Protein AF-A0A1B6CUE0-F1 (afdb_monomer_lite)

Sequence (171 aa):
ALEVQVDLPSPSLPIDASEYDLYTMASTYFDLREFKRCAYFTRNCKTPCVQFLHYYSKYLEINGKHKLNYIPRSAAGIYIHNKEEYSNLCAIKKYNVLLTSMKDDYEAKKLDGYMLFLYGTLLAKMGHKSHALEAILQSVHKEPLLWCSWLQLMTLLVDKSMLLNLKLPEH

Radius of gyration: 19.5 Å; chains: 1; bounding box: 56×38×65 Å

InterPro domains:
  IPR007192 Cdc23 [PF04049] (16-163)
  IPR011990 Tetratricopeptide-like helical domain superfamily [G3DSA:1.25.40.10] (2-171)

Secondary structure (DSSP, 8-state):
-------PPP-SS---TTTHHHHHHHHHHHHTT-HHHHHHHTTT--SHHHHHHHHHHHHHHHH-GGGTT---TTS--S--S-HHHHHHHHHHHHHHHHHHHHHHHHHTT---HHHHHHHHHHHHHTT-HHHHHHHHHHHHHH-TT-HHHHHHHHHH---HHHHHT------

Organism: NCBI:txid38151

Foldseek 3Di:
DPPPPPPPPPPPAPADPVCVVLQVVLVVCVVVLVLVVSLVSLVPPDRLVSVLSNLVSLVCVLVVPPPPPDDPPVVPPDDDPDPPVVSLVVSLVSLVVSLVVCVVCVVVVNHALSRLLSNLVSCVSNVVLVSSLVSLQVSCVRCVVPVSSVVVNVVSDPDPVVVVPDDHDDD

Structure (mmCIF, N/CA/C/O backbone):
data_AF-A0A1B6CUE0-F1
#
_entry.id   AF-A0A1B6CUE0-F1
#
loop_
_atom_site.group_PDB
_atom_site.id
_atom_site.type_symbol
_atom_site.label_atom_id
_atom_site.label_alt_id
_atom_site.label_comp_id
_atom_site.label_asym_id
_atom_site.label_entity_id
_atom_site.label_seq_id
_atom_site.pdbx_PDB_ins_code
_atom_site.Cartn_x
_atom_site.Cartn_y
_atom_site.Cartn_z
_atom_site.occupancy
_atom_site.B_iso_or_equiv
_atom_site.auth_seq_id
_atom_site.auth_comp_id
_atom_site.auth_asym_id
_atom_site.auth_atom_id
_atom_site.pdbx_PDB_model_num
ATOM 1 N N . ALA A 1 1 ? 10.358 -22.391 -40.671 1.00 48.41 1 ALA A N 1
ATOM 2 C CA . ALA A 1 1 ? 10.382 -22.204 -39.211 1.00 48.41 1 ALA A CA 1
ATOM 3 C C . ALA A 1 1 ? 9.020 -21.660 -38.825 1.00 48.41 1 ALA A C 1
ATOM 5 O O . ALA A 1 1 ? 8.633 -20.640 -39.376 1.00 48.41 1 ALA A O 1
ATOM 6 N N . LEU A 1 2 ? 8.247 -22.400 -38.029 1.00 42.72 2 LEU A N 1
ATOM 7 C CA . LEU A 1 2 ? 6.968 -21.912 -37.519 1.00 42.72 2 LEU A CA 1
ATOM 8 C C . LEU A 1 2 ? 7.297 -20.896 -36.425 1.00 42.72 2 LEU A C 1
ATOM 10 O O . LEU A 1 2 ? 7.822 -21.280 -35.381 1.00 42.72 2 LEU A O 1
ATOM 14 N N . GLU A 1 3 ? 7.072 -19.613 -36.698 1.00 45.38 3 GLU A N 1
ATOM 15 C CA . GLU A 1 3 ? 7.043 -18.597 -35.650 1.00 45.38 3 GLU A CA 1
ATOM 16 C C . GLU A 1 3 ? 5.882 -18.954 -34.727 1.00 45.38 3 GLU A C 1
ATOM 18 O O . GLU A 1 3 ? 4.711 -18.813 -35.074 1.00 45.38 3 GLU A O 1
ATOM 23 N N . VAL A 1 4 ? 6.216 -19.508 -33.564 1.00 49.88 4 VAL A N 1
ATOM 24 C CA . VAL A 1 4 ? 5.271 -19.619 -32.462 1.00 49.88 4 VAL A CA 1
ATOM 25 C C . VAL A 1 4 ? 4.992 -18.183 -32.037 1.00 49.88 4 VAL A C 1
ATOM 27 O O . VAL A 1 4 ? 5.815 -17.569 -31.358 1.00 49.88 4 VAL A O 1
ATOM 30 N N . GLN A 1 5 ? 3.861 -17.632 -32.479 1.00 43.28 5 GLN A N 1
ATOM 31 C CA . GLN A 1 5 ? 3.282 -16.459 -31.843 1.00 43.28 5 GLN A CA 1
ATOM 32 C C . GLN A 1 5 ? 2.953 -16.873 -30.412 1.00 43.28 5 GLN A C 1
ATOM 34 O O . GLN A 1 5 ? 1.959 -17.539 -30.135 1.00 43.28 5 GLN A O 1
ATOM 39 N N . VAL A 1 6 ? 3.871 -16.555 -29.503 1.00 51.19 6 VAL A N 1
ATOM 40 C CA . VAL A 1 6 ? 3.564 -16.524 -28.084 1.00 51.19 6 VAL A CA 1
ATOM 41 C C . VAL A 1 6 ? 2.651 -15.321 -27.930 1.00 51.19 6 VAL A C 1
ATOM 43 O O . VAL A 1 6 ? 3.128 -14.189 -27.854 1.00 51.19 6 VAL A O 1
ATOM 46 N N . ASP A 1 7 ? 1.343 -15.562 -27.957 1.00 42.22 7 ASP A N 1
ATOM 47 C CA . ASP A 1 7 ? 0.359 -14.588 -27.510 1.00 42.22 7 ASP A CA 1
ATOM 48 C C . ASP A 1 7 ? 0.641 -14.330 -26.029 1.00 42.22 7 ASP A C 1
ATOM 50 O O . ASP A 1 7 ? 0.155 -15.026 -25.134 1.00 42.22 7 ASP A O 1
ATOM 54 N N . LEU A 1 8 ? 1.527 -13.364 -25.769 1.00 48.38 8 LEU A N 1
ATOM 55 C CA . LEU A 1 8 ? 1.701 -12.787 -24.450 1.00 48.38 8 LEU A CA 1
ATOM 56 C C . LEU A 1 8 ? 0.302 -12.353 -24.015 1.00 48.38 8 LEU A C 1
ATOM 58 O O . LEU A 1 8 ? -0.336 -11.603 -24.762 1.00 48.38 8 LEU A O 1
ATOM 62 N N . PRO A 1 9 ? -0.208 -12.831 -22.865 1.00 47.72 9 PRO A N 1
ATOM 63 C CA . PRO A 1 9 ? -1.506 -12.397 -22.387 1.00 47.72 9 PRO A CA 1
ATOM 64 C C . PRO A 1 9 ? -1.471 -10.874 -22.358 1.00 47.72 9 PRO A C 1
ATOM 66 O O . PRO A 1 9 ? -0.629 -10.289 -21.669 1.00 47.72 9 PRO A O 1
ATOM 69 N N . SER A 1 10 ? -2.327 -10.240 -23.169 1.00 48.59 10 SER A N 1
ATOM 70 C CA . SER A 1 10 ? -2.468 -8.788 -23.177 1.00 48.59 10 SER A CA 1
ATOM 71 C C . SER A 1 10 ? -2.601 -8.363 -21.720 1.00 48.59 10 SER A C 1
ATOM 73 O O . SER A 1 10 ? -3.453 -8.947 -21.036 1.00 48.59 10 SER A O 1
ATOM 75 N N . PRO A 1 11 ? -1.757 -7.451 -21.207 1.00 48.53 11 PRO A N 1
ATOM 76 C CA . PRO A 1 11 ? -1.782 -7.134 -19.795 1.00 48.53 11 PRO A CA 1
ATOM 77 C C . PRO A 1 11 ? -3.192 -6.659 -19.461 1.00 48.53 11 PRO A C 1
ATOM 79 O O . PRO A 1 11 ? -3.640 -5.610 -19.908 1.00 48.53 11 PRO A O 1
ATOM 82 N N . SER A 1 12 ? -3.915 -7.468 -18.689 1.00 60.09 12 SER A N 1
ATOM 83 C CA . SER A 1 12 ? -5.233 -7.117 -18.159 1.00 60.09 12 SER A CA 1
ATOM 84 C C . SER A 1 12 ? -5.148 -5.920 -17.204 1.00 60.09 12 SER A C 1
ATOM 86 O O . SER A 1 12 ? -6.167 -5.376 -16.792 1.00 60.09 12 SER A O 1
ATOM 88 N N . LEU A 1 13 ? -3.924 -5.534 -16.835 1.00 66.00 13 LEU A N 1
ATOM 89 C CA . LEU A 1 13 ? -3.581 -4.393 -16.008 1.00 66.00 13 LEU A CA 1
ATOM 90 C C . LEU A 1 13 ? -3.116 -3.227 -16.897 1.00 66.00 13 LEU A C 1
ATOM 92 O O . LEU A 1 13 ? -2.358 -3.456 -17.841 1.00 66.00 13 LEU A O 1
ATOM 96 N N . PRO A 1 14 ? -3.510 -1.981 -16.585 1.00 78.50 14 PRO A N 1
ATOM 97 C CA . PRO A 1 14 ? -3.116 -0.792 -17.336 1.00 78.50 14 PRO A CA 1
ATOM 98 C C . PRO A 1 14 ? -1.644 -0.458 -17.055 1.00 78.50 14 PRO A C 1
ATOM 100 O O . PRO A 1 14 ? -1.335 0.390 -16.220 1.00 78.50 14 PRO A O 1
ATOM 103 N N . ILE A 1 15 ? -0.733 -1.181 -17.704 1.00 84.25 15 ILE A N 1
ATOM 104 C CA . ILE A 1 15 ? 0.714 -1.012 -17.560 1.00 84.25 15 ILE A CA 1
ATOM 105 C C . ILE A 1 15 ? 1.261 -0.364 -18.825 1.00 84.25 15 ILE A C 1
ATOM 107 O O . ILE A 1 15 ? 1.010 -0.842 -19.932 1.00 84.25 15 ILE A O 1
ATOM 111 N N . ASP A 1 16 ? 2.038 0.704 -18.651 1.00 87.62 16 ASP A N 1
ATOM 112 C CA . ASP A 1 16 ? 2.731 1.358 -19.755 1.00 87.62 16 ASP A CA 1
ATOM 113 C C . ASP A 1 16 ? 3.719 0.391 -20.421 1.00 87.62 16 ASP A C 1
ATOM 115 O O . ASP A 1 16 ? 4.502 -0.288 -19.752 1.00 87.62 16 ASP A O 1
ATOM 119 N N . ALA A 1 17 ? 3.738 0.363 -21.757 1.00 87.06 17 ALA A N 1
ATOM 120 C CA . ALA A 1 17 ? 4.604 -0.539 -22.522 1.00 87.06 17 ALA A CA 1
ATOM 121 C C . ALA A 1 17 ? 6.100 -0.368 -22.189 1.00 87.06 17 ALA A C 1
ATOM 123 O O . ALA A 1 17 ? 6.856 -1.333 -22.234 1.00 87.06 17 ALA A O 1
ATOM 124 N N . SER A 1 18 ? 6.527 0.841 -21.806 1.00 89.56 18 SER A N 1
ATOM 125 C CA . SER A 1 18 ? 7.905 1.133 -21.386 1.00 89.56 18 SER A CA 1
ATOM 126 C C . SER A 1 18 ? 8.275 0.527 -20.028 1.00 89.56 18 SER A C 1
ATOM 128 O O . SER A 1 18 ? 9.454 0.300 -19.759 1.00 89.56 18 SER A O 1
ATOM 130 N N . GLU A 1 19 ? 7.290 0.270 -19.165 1.00 92.81 19 GLU A N 1
ATOM 131 C CA . GLU A 1 19 ? 7.483 -0.303 -17.830 1.00 92.81 19 GLU A CA 1
ATOM 132 C C . GLU A 1 19 ? 7.192 -1.811 -17.796 1.00 92.81 19 GLU A C 1
ATOM 134 O O . GLU A 1 19 ? 7.490 -2.464 -16.795 1.00 92.81 19 GLU A O 1
ATOM 139 N N . TYR A 1 20 ? 6.658 -2.380 -18.882 1.00 91.19 20 TYR A N 1
ATOM 140 C CA . TYR A 1 20 ? 6.223 -3.776 -18.954 1.00 91.19 20 TYR A CA 1
ATOM 141 C C . TYR A 1 20 ? 7.355 -4.781 -18.696 1.00 91.19 20 TYR A C 1
ATOM 143 O O . TYR A 1 20 ? 7.183 -5.714 -17.908 1.00 91.19 20 TYR A O 1
ATOM 151 N N . ASP A 1 21 ? 8.535 -4.570 -19.283 1.00 93.06 21 ASP A N 1
ATOM 152 C CA . ASP A 1 21 ? 9.692 -5.454 -19.084 1.00 93.06 21 ASP A CA 1
ATOM 153 C C . ASP A 1 21 ? 10.177 -5.422 -17.628 1.00 93.06 21 ASP A C 1
ATOM 155 O O . ASP A 1 21 ? 10.462 -6.457 -17.017 1.00 93.06 21 ASP A O 1
ATOM 159 N N . LEU A 1 22 ? 10.218 -4.219 -17.042 1.00 94.44 22 LEU A N 1
ATOM 160 C CA . LEU A 1 22 ? 10.589 -4.018 -15.643 1.00 94.44 22 LEU A CA 1
ATOM 161 C C . LEU A 1 22 ? 9.570 -4.662 -14.705 1.00 94.44 22 LEU A C 1
ATOM 163 O O . LEU A 1 22 ? 9.969 -5.309 -13.738 1.00 94.44 22 LEU A O 1
ATOM 167 N N . TYR A 1 23 ? 8.277 -4.514 -14.994 1.00 94.12 23 TYR A N 1
ATOM 168 C CA . TYR A 1 23 ? 7.202 -5.152 -14.245 1.00 94.12 23 TYR A CA 1
ATOM 169 C C . TYR A 1 23 ? 7.298 -6.675 -14.319 1.00 94.12 23 TYR A C 1
ATOM 171 O O . TYR A 1 23 ? 7.271 -7.330 -13.282 1.00 94.12 23 TYR A O 1
ATOM 179 N N . THR A 1 24 ? 7.475 -7.237 -15.514 1.00 93.19 24 THR A N 1
ATOM 180 C CA . THR A 1 24 ? 7.570 -8.687 -15.723 1.00 93.19 24 THR A CA 1
ATOM 181 C C . THR A 1 24 ? 8.753 -9.264 -14.948 1.00 93.19 24 THR A C 1
ATOM 183 O O . THR A 1 24 ? 8.606 -10.216 -14.179 1.00 93.19 24 THR A O 1
ATOM 186 N N . MET A 1 25 ? 9.923 -8.627 -15.046 1.00 94.56 25 MET A N 1
ATOM 187 C CA . MET A 1 25 ? 11.095 -9.018 -14.266 1.00 94.56 25 MET A CA 1
ATOM 188 C C . MET A 1 25 ? 10.859 -8.852 -12.755 1.00 94.56 25 MET A C 1
ATOM 190 O O . MET A 1 25 ? 11.183 -9.745 -11.974 1.00 94.56 25 MET A O 1
ATOM 194 N N . ALA A 1 26 ? 10.266 -7.745 -12.311 1.00 95.81 26 ALA A N 1
ATOM 195 C CA . ALA A 1 26 ? 9.965 -7.525 -10.900 1.00 95.81 26 ALA A CA 1
ATOM 196 C C . ALA A 1 26 ? 8.962 -8.545 -10.341 1.00 95.81 26 ALA A C 1
ATOM 198 O O . ALA A 1 26 ? 9.156 -9.020 -9.223 1.00 95.81 26 ALA A O 1
ATOM 199 N N . SER A 1 27 ? 7.946 -8.919 -11.122 1.00 93.69 27 SER A N 1
ATOM 200 C CA . SER A 1 27 ? 6.953 -9.935 -10.767 1.00 93.69 27 SER A CA 1
ATOM 201 C C . SER A 1 27 ? 7.625 -11.278 -10.521 1.00 93.69 27 SER A C 1
ATOM 203 O O . SER A 1 27 ? 7.417 -11.875 -9.471 1.00 93.69 27 SER A O 1
ATOM 205 N N . THR A 1 28 ? 8.536 -11.703 -11.404 1.00 96.25 28 THR A N 1
ATOM 206 C CA . THR A 1 28 ? 9.274 -12.958 -11.182 1.00 96.25 28 THR A CA 1
ATOM 207 C C . THR A 1 28 ? 10.110 -12.918 -9.895 1.00 96.25 28 THR A C 1
ATOM 209 O O . THR A 1 28 ? 10.090 -13.871 -9.116 1.00 96.25 28 THR A O 1
ATOM 212 N N . TYR A 1 29 ? 10.785 -11.801 -9.587 1.00 95.94 29 TYR A N 1
ATOM 213 C CA . TYR A 1 29 ? 11.484 -11.644 -8.302 1.00 95.94 29 TYR A CA 1
ATOM 214 C C . TYR A 1 29 ? 10.541 -11.635 -7.098 1.00 95.94 29 TYR A C 1
ATOM 216 O O . TYR A 1 29 ? 10.906 -12.118 -6.022 1.00 95.94 29 TYR A O 1
ATOM 224 N N . PHE A 1 30 ? 9.351 -11.063 -7.254 1.00 95.12 30 PHE A N 1
ATOM 225 C CA . PHE A 1 30 ? 8.332 -11.041 -6.218 1.00 95.12 30 PHE A CA 1
ATOM 226 C C . PHE A 1 30 ? 7.838 -12.454 -5.896 1.00 95.12 30 PHE A C 1
ATOM 228 O O . PHE A 1 30 ? 7.814 -12.836 -4.722 1.00 95.12 30 PHE A O 1
ATOM 235 N N . ASP A 1 31 ? 7.554 -13.252 -6.925 1.00 94.44 31 ASP A N 1
ATOM 236 C CA . ASP A 1 31 ? 7.111 -14.644 -6.806 1.00 94.44 31 ASP A CA 1
ATOM 237 C C . ASP A 1 31 ? 8.181 -15.524 -6.139 1.00 94.44 31 ASP A C 1
ATOM 239 O O . ASP A 1 31 ? 7.878 -16.362 -5.286 1.00 94.44 31 ASP A O 1
ATOM 243 N N . LEU A 1 32 ? 9.462 -15.253 -6.421 1.00 93.69 32 LEU A N 1
ATOM 244 C CA . LEU A 1 32 ? 10.615 -15.880 -5.760 1.00 93.69 32 LEU A CA 1
ATOM 245 C C . LEU A 1 32 ? 10.874 -15.369 -4.327 1.00 93.69 32 LEU A C 1
ATOM 247 O O . LEU A 1 32 ? 11.839 -15.787 -3.6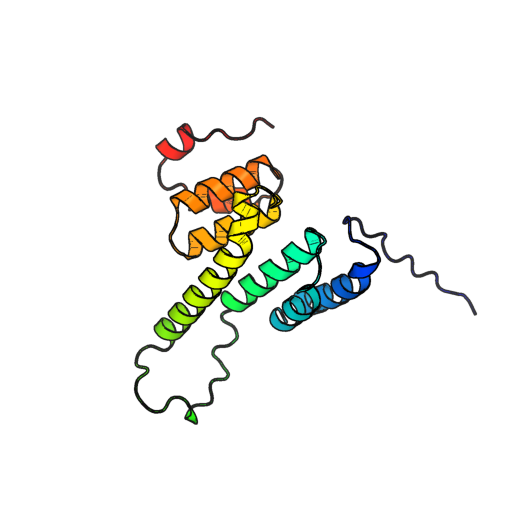82 1.00 93.69 32 LEU A O 1
ATOM 251 N N . ARG A 1 33 ? 10.029 -14.473 -3.798 1.00 90.88 33 ARG A N 1
ATOM 252 C CA . ARG A 1 33 ? 10.165 -13.817 -2.480 1.00 90.88 33 ARG A CA 1
ATOM 253 C C . ARG A 1 33 ? 11.444 -12.991 -2.319 1.00 90.88 33 ARG A C 1
ATOM 255 O O . ARG A 1 33 ? 11.877 -12.682 -1.204 1.00 90.88 33 ARG A O 1
ATOM 262 N N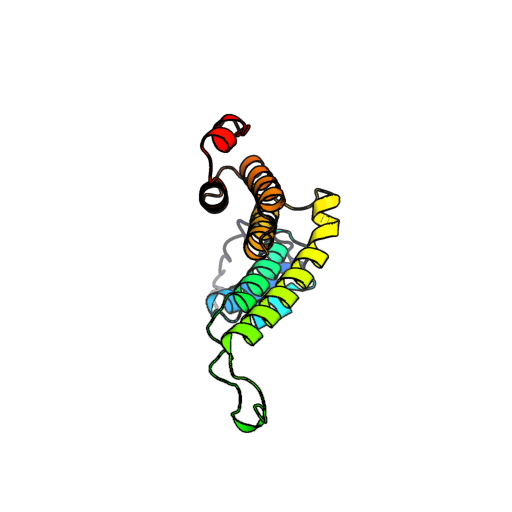 . GLU A 1 34 ? 12.048 -12.567 -3.423 1.00 93.19 34 GLU A N 1
ATOM 263 C CA . GLU A 1 34 ? 13.225 -11.704 -3.439 1.00 93.19 34 GLU A CA 1
ATOM 264 C C . GLU A 1 34 ? 12.826 -10.224 -3.455 1.00 93.19 34 GLU A C 1
ATOM 266 O O . GLU A 1 34 ? 13.195 -9.444 -4.336 1.00 93.19 34 GLU A O 1
ATOM 271 N N . PHE A 1 35 ? 12.102 -9.802 -2.417 1.00 94.00 35 PHE A N 1
ATOM 272 C CA . PHE A 1 35 ? 11.465 -8.482 -2.366 1.00 94.00 35 PHE A CA 1
ATOM 273 C C . PHE A 1 35 ? 12.434 -7.300 -2.521 1.00 94.00 35 PHE A C 1
ATOM 275 O O . PHE A 1 35 ? 12.080 -6.282 -3.109 1.00 94.00 35 PHE A O 1
ATOM 282 N N . LYS A 1 36 ? 13.686 -7.448 -2.062 1.00 93.75 36 LYS A N 1
ATOM 283 C CA . LYS A 1 36 ? 14.739 -6.434 -2.261 1.00 93.75 36 LYS A CA 1
ATOM 284 C C . LYS A 1 36 ? 15.036 -6.187 -3.740 1.00 93.75 36 LYS A C 1
ATOM 286 O O . LYS A 1 36 ? 15.224 -5.041 -4.134 1.00 93.75 36 LYS A O 1
ATOM 291 N N . ARG A 1 37 ? 15.114 -7.258 -4.539 1.00 95.00 37 ARG A N 1
ATOM 292 C CA . ARG A 1 37 ? 15.387 -7.162 -5.979 1.00 95.00 37 ARG A CA 1
ATOM 293 C C . ARG A 1 37 ? 14.167 -6.601 -6.698 1.00 95.00 37 ARG A C 1
ATOM 295 O O . ARG A 1 37 ? 14.318 -5.645 -7.448 1.00 95.00 37 ARG A O 1
ATOM 302 N N . CYS A 1 38 ? 12.969 -7.084 -6.367 1.00 96.31 38 CYS A N 1
ATOM 303 C CA . CYS A 1 38 ? 11.720 -6.523 -6.889 1.00 96.31 38 CYS A CA 1
ATOM 304 C C . CYS A 1 38 ? 11.633 -4.999 -6.664 1.00 96.31 38 CYS A C 1
ATOM 306 O O . CYS A 1 38 ? 11.454 -4.228 -7.609 1.00 96.31 38 CYS A O 1
ATOM 308 N N . ALA A 1 39 ? 11.861 -4.537 -5.429 1.00 95.81 39 ALA A N 1
ATOM 309 C CA . ALA A 1 39 ? 11.841 -3.113 -5.099 1.00 95.81 39 ALA A CA 1
ATOM 310 C C . ALA A 1 39 ? 12.934 -2.308 -5.828 1.00 95.81 39 ALA A C 1
ATOM 312 O O . ALA A 1 39 ? 12.738 -1.131 -6.122 1.00 95.81 39 ALA A O 1
ATOM 313 N N . TYR A 1 40 ? 14.086 -2.914 -6.128 1.00 96.31 40 TYR A N 1
ATOM 314 C CA . TYR A 1 40 ? 15.162 -2.252 -6.865 1.00 96.31 40 TYR A CA 1
ATOM 315 C C . TYR A 1 40 ? 14.771 -1.954 -8.316 1.00 96.31 40 TYR A C 1
ATOM 317 O O . TYR A 1 40 ? 15.018 -0.847 -8.792 1.00 96.31 40 TYR A O 1
ATOM 325 N N . PHE A 1 41 ? 14.140 -2.907 -9.004 1.00 95.62 41 PHE A N 1
ATOM 326 C CA . PHE A 1 41 ? 13.764 -2.740 -10.410 1.00 95.62 41 PHE A CA 1
ATOM 327 C C . PHE A 1 41 ? 12.554 -1.822 -10.607 1.00 95.62 41 PHE A C 1
ATOM 329 O O . PHE A 1 41 ? 12.490 -1.101 -11.595 1.00 95.62 41 PHE A O 1
ATOM 336 N N . THR A 1 42 ? 11.650 -1.764 -9.630 1.00 95.69 42 THR A N 1
ATOM 337 C CA . THR A 1 42 ? 10.415 -0.957 -9.691 1.00 95.69 42 THR A CA 1
ATOM 338 C C . THR A 1 42 ? 10.566 0.478 -9.172 1.00 95.69 42 THR A C 1
ATOM 340 O O . THR A 1 42 ? 9.617 1.252 -9.209 1.00 95.69 42 THR A O 1
ATOM 343 N N . ARG A 1 43 ? 11.753 0.873 -8.685 1.00 94.62 43 ARG A N 1
ATOM 344 C CA . ARG A 1 43 ? 11.973 2.150 -7.966 1.00 94.62 43 ARG A CA 1
ATOM 345 C C . ARG A 1 43 ? 11.701 3.426 -8.768 1.00 94.62 43 ARG A C 1
ATOM 347 O O . ARG A 1 43 ? 11.458 4.463 -8.165 1.00 94.62 43 ARG A O 1
ATOM 354 N N . ASN A 1 44 ? 11.808 3.354 -10.092 1.00 93.50 44 ASN A N 1
ATOM 355 C CA . ASN A 1 44 ? 11.654 4.504 -10.988 1.00 93.50 44 ASN A CA 1
ATOM 356 C C . ASN A 1 44 ? 10.339 4.458 -11.780 1.00 93.50 44 ASN A C 1
ATOM 358 O O . ASN A 1 44 ? 10.094 5.357 -12.583 1.00 93.50 44 ASN A O 1
ATOM 362 N N . CYS A 1 45 ? 9.526 3.418 -11.579 1.00 92.94 45 CYS A N 1
ATOM 363 C CA . CYS A 1 45 ? 8.270 3.235 -12.289 1.00 92.94 45 CYS A CA 1
ATOM 364 C C . CYS A 1 45 ? 7.177 4.143 -11.713 1.00 92.94 45 CYS A C 1
ATOM 366 O O . CYS A 1 45 ? 7.138 4.413 -10.507 1.00 92.94 45 CYS A O 1
ATOM 368 N N . LYS A 1 46 ? 6.284 4.611 -12.583 1.00 90.75 46 LYS A N 1
ATOM 369 C CA . LYS A 1 46 ? 5.212 5.557 -12.254 1.00 90.75 46 LYS A CA 1
ATOM 370 C C . LYS A 1 46 ? 3.823 4.946 -12.372 1.00 90.75 46 LYS A C 1
ATOM 372 O O . LYS A 1 46 ? 2.899 5.485 -11.771 1.00 90.75 46 LYS A O 1
ATOM 377 N N . THR A 1 47 ? 3.672 3.834 -13.092 1.00 92.06 47 THR A N 1
ATOM 378 C CA . THR A 1 47 ? 2.384 3.142 -13.202 1.00 92.06 47 THR A CA 1
ATOM 379 C C . THR A 1 47 ? 1.878 2.744 -11.807 1.00 92.06 47 THR A C 1
ATOM 381 O O . THR A 1 47 ? 2.628 2.087 -11.076 1.00 92.06 47 THR A O 1
ATOM 384 N N . PRO A 1 48 ? 0.616 3.043 -11.434 1.00 90.94 48 PRO A N 1
ATOM 385 C CA . PRO A 1 48 ? 0.073 2.741 -10.105 1.00 90.94 48 PRO A CA 1
ATOM 386 C C . PRO A 1 48 ? 0.256 1.279 -9.674 1.00 90.94 48 PRO A C 1
ATOM 388 O O . PRO A 1 48 ? 0.718 1.007 -8.567 1.00 90.94 48 PRO A O 1
ATOM 391 N N . CYS A 1 49 ? 0.012 0.324 -10.579 1.00 91.00 49 CYS A N 1
ATOM 392 C CA . CYS A 1 49 ? 0.198 -1.105 -10.308 1.00 91.00 49 CYS A CA 1
ATOM 393 C C . CYS A 1 49 ? 1.656 -1.458 -9.963 1.00 91.00 49 CYS A C 1
ATOM 395 O O . CYS A 1 49 ? 1.918 -2.224 -9.033 1.00 91.00 49 CYS A O 1
ATOM 397 N N . VAL A 1 50 ? 2.619 -0.883 -10.690 1.00 94.00 50 VAL A N 1
ATOM 398 C CA . VAL A 1 50 ? 4.053 -1.135 -10.478 1.00 94.00 50 VAL A CA 1
ATOM 399 C C . VAL A 1 50 ? 4.547 -0.419 -9.224 1.00 94.00 50 VAL A C 1
ATOM 401 O O . VAL A 1 50 ? 5.343 -0.975 -8.464 1.00 94.00 50 VAL A O 1
ATOM 404 N N . GLN A 1 51 ? 4.029 0.779 -8.951 1.00 94.00 51 GLN A N 1
ATOM 405 C CA . GLN A 1 51 ? 4.268 1.456 -7.685 1.00 94.00 51 GLN A CA 1
ATOM 406 C C . GLN A 1 51 ? 3.744 0.614 -6.522 1.00 94.00 51 GLN A C 1
ATOM 408 O O . GLN A 1 51 ? 4.445 0.454 -5.522 1.00 94.00 51 GLN A O 1
ATOM 413 N N . PHE A 1 52 ? 2.549 0.027 -6.631 1.00 95.06 52 PHE A N 1
ATOM 414 C CA . PHE A 1 52 ? 2.006 -0.802 -5.555 1.00 95.06 52 PHE A CA 1
ATOM 415 C C . PHE A 1 52 ? 2.926 -1.990 -5.296 1.00 95.06 52 PHE A C 1
ATOM 417 O O . PHE A 1 52 ? 3.328 -2.222 -4.156 1.00 95.06 52 PHE A O 1
ATOM 424 N N . LEU A 1 53 ? 3.361 -2.665 -6.363 1.00 95.50 53 LEU A N 1
ATOM 425 C CA . LEU A 1 53 ? 4.341 -3.743 -6.282 1.00 95.50 53 LEU A CA 1
ATOM 426 C C . LEU A 1 53 ? 5.644 -3.290 -5.599 1.00 95.50 53 LEU A C 1
ATOM 428 O O . LEU A 1 53 ? 6.172 -4.010 -4.747 1.00 95.50 53 LEU A O 1
ATOM 432 N N . HIS A 1 54 ? 6.140 -2.090 -5.910 1.00 96.19 54 HIS A N 1
ATOM 433 C CA . HIS A 1 54 ? 7.330 -1.506 -5.291 1.00 96.19 54 HIS A CA 1
ATOM 434 C C . HIS A 1 54 ? 7.189 -1.350 -3.771 1.00 96.19 54 HIS A C 1
ATOM 436 O O . HIS A 1 54 ? 7.997 -1.883 -2.998 1.00 96.19 54 HIS A O 1
ATOM 442 N N . TYR A 1 55 ? 6.164 -0.619 -3.329 1.00 96.06 55 TYR A N 1
ATOM 443 C CA . TY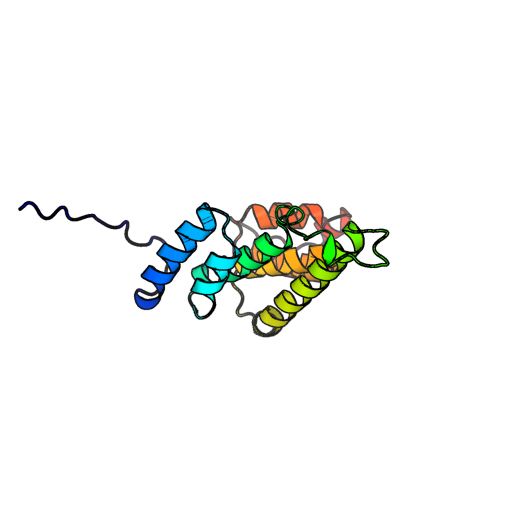R A 1 55 ? 5.946 -0.332 -1.913 1.00 96.06 55 TYR A CA 1
ATOM 444 C C . TYR A 1 55 ? 5.574 -1.592 -1.136 1.00 96.06 55 TYR A C 1
ATOM 446 O O . TYR A 1 55 ? 6.072 -1.799 -0.026 1.00 96.06 55 TYR A O 1
ATOM 454 N N . TYR A 1 56 ? 4.774 -2.476 -1.732 1.00 95.62 56 TYR A N 1
ATOM 455 C CA . TYR A 1 56 ? 4.401 -3.741 -1.118 1.00 95.62 56 TYR A CA 1
ATOM 456 C C . TYR A 1 56 ? 5.609 -4.668 -0.951 1.00 95.62 56 TYR A C 1
ATOM 458 O O . TYR A 1 56 ? 5.791 -5.264 0.110 1.00 95.62 56 TYR A O 1
ATOM 466 N N . SER A 1 57 ? 6.516 -4.711 -1.931 1.00 95.75 57 SER A N 1
ATOM 467 C CA . SER A 1 57 ? 7.785 -5.438 -1.803 1.00 95.75 57 SER A CA 1
ATOM 468 C C . SER A 1 57 ? 8.638 -4.894 -0.658 1.00 95.75 57 SER A C 1
ATOM 470 O O . SER A 1 57 ? 9.142 -5.665 0.158 1.00 95.75 57 SER A O 1
ATOM 472 N N . LYS A 1 58 ? 8.768 -3.566 -0.529 1.00 94.69 58 LYS A N 1
ATOM 473 C CA . LYS A 1 58 ? 9.482 -2.962 0.609 1.00 94.69 58 LYS A CA 1
ATOM 474 C C . LYS A 1 58 ? 8.812 -3.289 1.943 1.00 94.69 58 LYS A C 1
ATOM 476 O O . LYS A 1 58 ? 9.503 -3.611 2.907 1.00 94.69 58 LYS A O 1
ATOM 481 N N . TYR A 1 59 ? 7.484 -3.257 2.003 1.00 94.06 59 TYR A N 1
ATOM 482 C CA . TYR A 1 59 ? 6.730 -3.666 3.186 1.00 94.06 59 TYR A CA 1
ATOM 483 C C . TYR A 1 59 ? 7.023 -5.126 3.571 1.00 94.06 59 TYR A C 1
ATOM 485 O O . TYR A 1 59 ? 7.357 -5.403 4.725 1.00 94.06 59 TYR A O 1
ATOM 493 N N . LEU A 1 60 ? 6.979 -6.053 2.609 1.00 92.38 60 LEU A N 1
ATOM 494 C CA . LEU A 1 60 ? 7.282 -7.467 2.837 1.00 92.38 60 LEU A CA 1
ATOM 495 C C . LEU A 1 60 ? 8.751 -7.713 3.188 1.00 92.38 60 LEU A C 1
ATOM 497 O O . LEU A 1 60 ? 9.040 -8.615 3.968 1.00 92.38 60 LEU A O 1
ATOM 501 N N . GLU A 1 61 ? 9.685 -6.905 2.684 1.00 90.06 61 GLU A N 1
ATOM 502 C CA . GLU A 1 61 ? 11.083 -6.952 3.119 1.00 90.06 61 GLU A CA 1
ATOM 503 C C . GLU A 1 61 ? 11.218 -6.638 4.616 1.00 90.06 61 GLU A C 1
ATOM 505 O O . GLU A 1 61 ? 12.001 -7.284 5.312 1.00 90.06 61 GLU A O 1
ATOM 510 N N . ILE A 1 62 ? 10.467 -5.650 5.113 1.00 88.25 62 ILE A N 1
ATOM 511 C CA . ILE A 1 62 ? 10.499 -5.246 6.525 1.00 88.25 62 ILE A CA 1
ATOM 512 C C . ILE A 1 62 ? 9.786 -6.283 7.399 1.00 88.25 62 ILE A C 1
ATOM 514 O O . ILE A 1 62 ? 10.291 -6.641 8.462 1.00 88.25 62 ILE A O 1
ATOM 518 N N . ASN A 1 63 ? 8.629 -6.777 6.951 1.00 82.38 63 ASN A N 1
ATOM 519 C CA . ASN A 1 63 ? 7.815 -7.745 7.687 1.00 82.38 63 ASN A CA 1
ATOM 520 C C . ASN A 1 63 ? 8.381 -9.178 7.621 1.00 82.38 63 ASN A C 1
ATOM 522 O O . ASN A 1 63 ? 8.114 -10.015 8.485 1.00 82.38 63 ASN A O 1
ATOM 526 N N . GLY A 1 64 ? 9.169 -9.479 6.588 1.00 75.50 64 GLY A N 1
ATOM 527 C CA . GLY A 1 64 ? 9.780 -10.776 6.351 1.00 75.50 64 GLY A CA 1
ATOM 528 C C . GLY A 1 64 ? 10.790 -11.130 7.438 1.00 75.50 64 GLY A C 1
ATOM 529 O O . GLY A 1 64 ? 11.969 -10.795 7.346 1.00 75.50 64 GLY A O 1
ATOM 530 N N . LYS A 1 65 ? 10.350 -11.918 8.426 1.00 60.28 65 LYS A N 1
ATOM 531 C CA . LYS A 1 65 ? 11.172 -12.490 9.514 1.00 60.28 65 LYS A CA 1
ATOM 532 C C . LYS A 1 65 ? 12.357 -13.359 9.033 1.00 60.28 65 LYS A C 1
ATOM 534 O O . LYS A 1 65 ? 13.176 -13.794 9.837 1.00 60.28 65 LYS A O 1
ATOM 539 N N . HIS A 1 66 ? 12.490 -13.604 7.728 1.00 50.62 66 HIS A N 1
ATOM 540 C CA . HIS A 1 66 ? 13.407 -14.577 7.124 1.00 50.62 66 HIS A CA 1
ATOM 541 C C . HIS A 1 66 ? 14.880 -14.143 6.979 1.00 50.62 66 HIS A C 1
ATOM 543 O O . HIS A 1 66 ? 15.662 -14.870 6.371 1.00 50.62 66 HIS A O 1
ATOM 549 N N . LYS A 1 67 ? 15.315 -13.007 7.541 1.00 49.66 67 LYS A N 1
ATOM 550 C CA . LYS A 1 67 ? 16.730 -12.568 7.462 1.00 49.66 67 LYS A CA 1
ATOM 551 C C . LYS A 1 67 ? 17.443 -12.385 8.802 1.00 49.66 67 LYS A C 1
ATOM 553 O O . LYS A 1 67 ? 18.461 -11.706 8.860 1.00 49.66 67 LYS A O 1
ATOM 558 N N . LEU A 1 68 ? 16.993 -13.047 9.867 1.00 47.56 68 LEU A N 1
ATOM 559 C CA . LEU A 1 68 ? 17.751 -13.091 11.131 1.00 47.56 68 LEU A CA 1
ATOM 560 C C . LEU A 1 68 ? 18.855 -14.171 11.176 1.00 47.56 68 LEU A C 1
ATOM 562 O O . LEU A 1 68 ? 19.568 -14.248 12.182 1.00 47.56 68 LEU A O 1
ATOM 566 N N . ASN A 1 69 ? 19.047 -14.944 10.096 1.00 46.94 69 ASN A N 1
ATOM 567 C CA . ASN A 1 69 ? 19.986 -16.078 10.045 1.00 46.94 69 ASN A CA 1
ATOM 568 C C . ASN A 1 69 ? 21.385 -15.758 9.480 1.00 46.94 69 ASN A C 1
ATOM 570 O O . ASN A 1 69 ? 22.223 -16.650 9.438 1.00 46.94 69 ASN A O 1
ATOM 574 N N . TYR A 1 70 ? 21.679 -14.515 9.078 1.00 48.53 70 TYR A N 1
ATOM 575 C CA . TYR A 1 70 ? 23.018 -14.137 8.596 1.00 48.53 70 TYR A CA 1
ATOM 576 C C . TYR A 1 70 ? 23.503 -12.845 9.259 1.00 48.53 70 TYR A C 1
ATOM 578 O O . TYR A 1 70 ? 23.671 -11.811 8.621 1.00 48.53 70 TYR A O 1
ATOM 586 N N . ILE A 1 71 ? 23.685 -12.883 10.578 1.00 53.84 71 ILE A N 1
ATOM 587 C CA . ILE A 1 71 ? 24.552 -11.919 11.260 1.00 53.84 71 ILE A CA 1
ATOM 588 C C . ILE A 1 71 ? 25.812 -12.705 11.619 1.00 53.84 71 ILE A C 1
ATOM 590 O O . ILE A 1 71 ? 25.714 -13.623 12.439 1.00 53.84 71 ILE A O 1
ATOM 594 N N . PRO A 1 72 ? 26.979 -12.411 11.017 1.00 47.38 72 PRO A N 1
ATOM 595 C CA . PRO A 1 72 ? 28.232 -12.980 11.477 1.00 47.38 72 PRO A CA 1
ATOM 596 C C . PRO A 1 72 ? 28.402 -12.615 12.949 1.00 47.38 72 PRO A C 1
ATOM 598 O O . PRO A 1 72 ? 28.393 -11.439 13.317 1.00 47.38 72 PRO A O 1
ATOM 601 N N . ARG A 1 73 ? 28.558 -13.636 13.795 1.00 52.03 73 ARG A N 1
ATOM 602 C CA . ARG A 1 73 ? 28.741 -13.519 15.250 1.00 52.03 73 ARG A CA 1
ATOM 603 C C . ARG A 1 73 ? 29.880 -12.556 15.637 1.00 52.03 73 ARG A C 1
ATOM 605 O O . ARG A 1 73 ? 29.910 -12.097 16.770 1.00 52.03 73 ARG A O 1
ATOM 612 N N . SER A 1 74 ? 30.778 -12.221 14.705 1.00 52.00 74 SER A N 1
ATOM 613 C CA . SER A 1 74 ? 31.936 -11.351 14.929 1.00 52.00 74 SER A CA 1
ATOM 614 C C . SER A 1 74 ? 31.650 -9.844 14.901 1.00 52.00 74 SER A C 1
ATOM 616 O O . SER A 1 74 ? 32.495 -9.090 15.366 1.00 52.00 74 SER A O 1
ATOM 618 N N . ALA A 1 75 ? 30.493 -9.385 14.404 1.00 51.19 75 ALA A N 1
ATOM 619 C CA . ALA A 1 75 ? 30.101 -7.967 14.482 1.00 51.19 75 ALA A CA 1
ATOM 620 C C . ALA A 1 75 ? 29.229 -7.652 15.716 1.00 51.19 75 ALA A C 1
ATOM 622 O O . ALA A 1 75 ? 28.964 -6.491 16.009 1.00 51.19 75 ALA A O 1
ATOM 623 N N . ALA A 1 76 ? 28.798 -8.682 16.454 1.00 49.69 76 ALA A N 1
ATOM 624 C CA . ALA A 1 76 ? 28.025 -8.580 17.695 1.00 49.69 76 ALA A CA 1
ATOM 625 C C . ALA A 1 76 ? 28.948 -8.502 18.926 1.00 49.69 76 ALA A C 1
ATOM 627 O O . ALA A 1 76 ? 28.717 -9.148 19.950 1.00 49.69 76 ALA A O 1
ATOM 628 N N . GLY A 1 77 ? 30.039 -7.749 18.797 1.00 48.31 77 GLY A N 1
ATOM 629 C CA . GLY A 1 77 ? 30.907 -7.421 19.911 1.00 48.31 77 GLY A CA 1
ATOM 630 C C . GLY A 1 77 ? 30.208 -6.419 20.821 1.00 48.31 77 GLY A C 1
ATOM 631 O O . GLY A 1 77 ? 30.157 -5.240 20.498 1.00 48.31 77 GLY A O 1
ATOM 632 N N . ILE A 1 78 ? 29.776 -6.915 21.984 1.00 50.78 78 ILE A N 1
ATOM 633 C CA . ILE A 1 78 ? 29.437 -6.156 23.195 1.00 50.78 78 ILE A CA 1
ATOM 634 C C . ILE A 1 78 ? 28.059 -5.440 23.120 1.00 50.78 78 ILE A C 1
ATOM 636 O O . ILE A 1 78 ? 27.845 -4.519 22.344 1.00 50.78 78 ILE A O 1
ATOM 640 N N . TYR A 1 79 ? 27.121 -5.874 23.976 1.00 47.00 79 TYR A N 1
ATOM 641 C CA . TYR A 1 79 ? 25.776 -5.309 24.230 1.00 47.00 79 TYR A CA 1
ATOM 642 C C . TYR A 1 79 ? 24.655 -5.556 23.200 1.00 47.00 79 TYR A C 1
ATOM 644 O O . TYR A 1 79 ? 24.080 -4.615 22.663 1.00 47.00 79 TYR A O 1
ATOM 652 N N . ILE A 1 80 ? 24.209 -6.802 23.006 1.00 54.75 80 ILE A N 1
ATOM 653 C CA . ILE A 1 80 ? 22.816 -7.027 22.570 1.00 54.75 80 ILE A CA 1
ATOM 654 C C . ILE A 1 80 ? 22.203 -8.129 23.432 1.00 54.75 80 ILE A C 1
ATOM 656 O O . ILE A 1 80 ? 22.203 -9.300 23.062 1.00 54.75 80 ILE A O 1
ATOM 660 N N . HIS A 1 81 ? 21.665 -7.745 24.590 1.00 53.19 81 HIS A N 1
ATOM 661 C CA . HIS A 1 81 ? 20.830 -8.638 25.395 1.00 53.19 81 HIS A CA 1
ATOM 662 C C . HIS A 1 81 ? 19.427 -8.857 24.795 1.00 53.19 81 HIS A C 1
ATOM 664 O O . HIS A 1 81 ? 18.737 -9.746 25.266 1.00 53.19 81 HIS A O 1
ATOM 670 N N . ASN A 1 82 ? 19.035 -8.157 23.718 1.00 60.41 82 ASN A N 1
ATOM 671 C CA . ASN A 1 82 ? 17.748 -8.359 23.035 1.00 60.41 82 ASN A CA 1
ATOM 672 C C . ASN A 1 82 ? 17.848 -8.143 21.511 1.00 60.41 82 ASN A C 1
ATOM 674 O O . ASN A 1 82 ? 17.616 -7.054 20.984 1.00 60.41 82 ASN A O 1
ATOM 678 N N . LYS A 1 83 ? 18.179 -9.209 20.768 1.00 66.31 83 LYS A N 1
ATOM 679 C CA . LYS A 1 83 ? 18.244 -9.214 19.288 1.00 66.31 83 LYS A CA 1
ATOM 680 C C . LYS A 1 83 ? 16.912 -8.793 18.643 1.00 66.31 83 LYS A C 1
ATOM 682 O O . LYS A 1 83 ? 16.900 -8.184 17.573 1.00 66.31 83 LYS A O 1
ATOM 687 N N . GLU A 1 84 ? 15.799 -9.105 19.302 1.00 66.88 84 GLU A N 1
ATOM 688 C CA . GLU A 1 84 ? 14.442 -8.814 18.833 1.00 66.88 84 GLU A CA 1
ATOM 689 C C . GLU A 1 84 ? 14.090 -7.327 18.939 1.00 66.88 84 GLU A C 1
ATOM 691 O O . GLU A 1 84 ? 13.567 -6.757 17.983 1.00 66.88 84 GLU A O 1
ATOM 696 N N . GLU A 1 85 ? 14.453 -6.661 20.037 1.00 66.69 85 GLU A N 1
ATOM 697 C CA . GLU A 1 85 ? 14.210 -5.223 20.225 1.00 66.69 85 GLU A CA 1
ATOM 698 C C . GLU A 1 85 ? 14.961 -4.375 19.195 1.00 66.69 85 GLU A C 1
ATOM 700 O O . GLU A 1 85 ? 14.389 -3.451 18.613 1.00 66.69 85 GLU A O 1
ATOM 705 N N . TYR A 1 86 ? 16.215 -4.727 18.890 1.00 68.81 86 TYR A N 1
ATOM 706 C CA . TYR A 1 86 ? 16.994 -4.032 17.861 1.00 68.81 86 TYR A CA 1
ATOM 707 C C . TYR A 1 86 ? 16.396 -4.232 16.459 1.00 68.81 86 TYR A C 1
ATOM 709 O O . TYR A 1 86 ? 16.287 -3.284 15.676 1.00 68.81 86 TYR A O 1
ATOM 717 N N . SER A 1 87 ? 15.954 -5.457 16.151 1.00 73.00 87 SER A N 1
ATOM 718 C CA . SER A 1 87 ? 15.267 -5.773 14.893 1.00 73.00 87 SER A CA 1
ATOM 719 C C . SER A 1 87 ? 13.967 -4.973 14.751 1.00 73.00 87 SER A C 1
ATOM 721 O O . SER A 1 87 ? 13.710 -4.392 13.694 1.00 73.00 87 SER A O 1
ATOM 723 N N . ASN A 1 88 ? 13.182 -4.882 15.826 1.00 75.50 88 ASN A N 1
ATOM 724 C CA . ASN A 1 88 ? 11.941 -4.113 15.865 1.00 75.50 88 ASN A CA 1
ATOM 725 C C . ASN A 1 88 ? 12.199 -2.611 15.679 1.00 75.50 88 ASN A C 1
ATOM 727 O O . ASN A 1 88 ? 11.531 -1.975 14.865 1.00 75.50 88 ASN A O 1
ATOM 731 N N . LEU A 1 89 ? 13.216 -2.046 16.339 1.00 80.19 89 LEU A N 1
ATOM 732 C CA . LEU A 1 89 ? 13.588 -0.639 16.167 1.00 80.19 89 LEU A CA 1
ATOM 733 C C . LEU A 1 89 ? 14.007 -0.326 14.722 1.00 80.19 89 LEU A C 1
ATOM 735 O O . LEU A 1 89 ? 13.608 0.697 14.160 1.00 80.19 89 LEU A O 1
ATOM 739 N N . CYS A 1 90 ? 14.788 -1.206 14.091 1.00 82.06 90 CYS A N 1
ATOM 740 C CA . CYS A 1 90 ? 15.144 -1.071 12.678 1.00 82.06 90 CYS A CA 1
ATOM 741 C C . CYS A 1 90 ? 13.915 -1.146 11.760 1.00 82.06 90 CYS A C 1
ATOM 743 O O . CYS A 1 90 ? 13.837 -0.382 10.797 1.00 82.06 90 CYS A O 1
ATOM 745 N N . ALA A 1 91 ? 12.953 -2.025 12.051 1.00 84.19 91 ALA A N 1
ATOM 746 C CA . ALA A 1 91 ? 11.711 -2.125 11.290 1.00 84.19 91 ALA A CA 1
ATOM 747 C C . ALA A 1 91 ? 10.867 -0.844 11.402 1.00 84.19 91 ALA A C 1
ATOM 749 O O . ALA A 1 91 ? 10.471 -0.292 10.378 1.00 84.19 91 ALA A O 1
ATOM 750 N N . ILE A 1 92 ? 10.686 -0.315 12.616 1.00 86.50 92 ILE A N 1
ATOM 751 C CA . ILE A 1 92 ? 9.975 0.949 12.883 1.00 86.50 92 ILE A CA 1
ATOM 752 C C . ILE A 1 92 ? 10.605 2.105 12.094 1.00 86.50 92 ILE A C 1
ATOM 754 O O . ILE A 1 92 ? 9.904 2.865 11.427 1.00 86.50 92 ILE A O 1
ATOM 758 N N . LYS A 1 93 ? 11.942 2.215 12.099 1.00 88.56 93 LYS A N 1
ATOM 759 C CA . LYS A 1 93 ? 12.657 3.230 11.307 1.00 88.56 93 LYS A CA 1
ATOM 760 C C . LYS A 1 93 ? 12.365 3.102 9.810 1.00 88.56 93 LYS A C 1
ATOM 762 O O . LYS A 1 93 ? 12.109 4.109 9.157 1.00 88.56 93 LYS A O 1
ATOM 767 N N . LYS A 1 94 ? 12.371 1.882 9.263 1.00 90.75 94 LYS A N 1
ATOM 768 C CA . LYS A 1 94 ? 12.068 1.648 7.841 1.00 90.75 94 LYS A CA 1
ATOM 769 C C . LYS A 1 94 ? 10.608 1.957 7.496 1.00 90.75 94 LYS A C 1
ATOM 771 O O . LYS A 1 94 ? 10.363 2.559 6.456 1.00 90.75 94 LYS A O 1
ATOM 776 N N . TYR A 1 95 ? 9.657 1.595 8.359 1.00 91.94 95 TYR A N 1
ATOM 777 C CA . TYR A 1 95 ? 8.247 1.944 8.171 1.00 91.94 95 TYR A CA 1
ATOM 778 C C . TYR A 1 95 ? 8.030 3.458 8.160 1.00 91.94 95 TYR A C 1
ATOM 780 O O . TYR A 1 95 ? 7.327 3.949 7.284 1.00 91.94 95 TYR A O 1
ATOM 788 N N . ASN A 1 96 ? 8.693 4.205 9.050 1.00 91.88 96 ASN A N 1
ATOM 789 C CA . ASN A 1 96 ? 8.650 5.670 9.031 1.00 91.88 96 ASN A CA 1
ATOM 790 C C . ASN A 1 96 ? 9.156 6.251 7.707 1.00 91.88 96 ASN A C 1
ATOM 792 O O . ASN A 1 96 ? 8.515 7.132 7.152 1.00 91.88 96 ASN A O 1
ATOM 796 N N . VAL A 1 97 ? 10.266 5.738 7.164 1.00 93.81 97 VAL A N 1
ATOM 797 C CA . VAL A 1 97 ? 10.784 6.198 5.863 1.00 93.81 97 VAL A CA 1
ATOM 798 C C . VAL A 1 97 ? 9.764 5.962 4.743 1.00 93.81 97 VAL A C 1
ATOM 800 O O . VAL A 1 97 ? 9.553 6.849 3.918 1.00 93.81 97 VAL A O 1
ATOM 803 N N . LEU A 1 98 ? 9.101 4.797 4.728 1.00 93.94 98 LEU A N 1
ATOM 804 C CA . LEU A 1 98 ? 8.039 4.511 3.757 1.00 93.94 98 LEU A CA 1
ATOM 805 C C . LEU A 1 98 ? 6.849 5.458 3.916 1.00 93.94 98 LEU A C 1
ATOM 807 O O . LEU A 1 98 ? 6.411 6.048 2.932 1.00 93.94 98 LEU A O 1
ATOM 811 N N . LEU A 1 99 ? 6.364 5.645 5.144 1.00 94.12 99 LEU A N 1
ATOM 812 C CA . LEU A 1 99 ? 5.247 6.542 5.432 1.00 94.12 99 LEU A CA 1
ATOM 813 C C . LEU A 1 99 ? 5.550 7.975 5.001 1.00 94.12 99 LEU A C 1
ATOM 815 O O . LEU A 1 99 ? 4.712 8.583 4.345 1.00 94.12 99 LEU A O 1
ATOM 819 N N . THR A 1 100 ? 6.747 8.489 5.296 1.00 94.69 100 THR A N 1
ATOM 820 C CA . THR A 1 100 ? 7.168 9.823 4.853 1.00 94.69 100 THR A CA 1
ATOM 821 C C . THR A 1 100 ? 7.170 9.927 3.331 1.00 94.69 100 THR A C 1
ATOM 823 O O . THR A 1 100 ? 6.676 10.912 2.802 1.00 94.69 100 THR A O 1
ATOM 826 N N . SER A 1 101 ? 7.646 8.900 2.615 1.00 93.06 101 SER A N 1
ATOM 827 C CA . SER A 1 101 ? 7.652 8.924 1.145 1.00 93.06 101 SER A CA 1
ATOM 828 C C . SER A 1 101 ? 6.261 8.875 0.504 1.00 93.06 101 SER A C 1
ATOM 830 O O . SER A 1 101 ? 6.111 9.337 -0.617 1.00 93.06 101 SER A O 1
ATOM 832 N N . MET A 1 102 ? 5.256 8.321 1.192 1.00 93.75 102 MET A N 1
ATOM 833 C CA . MET A 1 102 ? 3.869 8.248 0.705 1.00 93.75 102 MET A CA 1
ATOM 834 C C . MET A 1 102 ? 3.001 9.415 1.202 1.00 93.75 102 MET A C 1
ATOM 836 O O . MET A 1 102 ? 1.870 9.576 0.749 1.00 93.75 102 MET A O 1
ATOM 840 N N . LYS A 1 103 ? 3.496 10.203 2.165 1.00 93.69 103 LYS A N 1
ATOM 841 C CA . LYS A 1 103 ? 2.717 11.233 2.859 1.00 93.69 103 LYS A CA 1
ATOM 842 C C . LYS A 1 103 ? 2.271 12.348 1.915 1.00 93.69 103 LYS A C 1
ATOM 844 O O . LYS A 1 103 ? 1.096 12.700 1.933 1.00 93.69 103 LYS A O 1
ATOM 849 N N . ASP A 1 104 ? 3.173 12.840 1.072 1.00 93.81 104 ASP A N 1
ATOM 850 C CA . ASP A 1 104 ? 2.875 13.930 0.135 1.00 93.81 104 ASP A CA 1
ATOM 851 C C . ASP A 1 104 ? 1.775 13.520 -0.863 1.00 93.81 104 ASP A C 1
ATOM 853 O O . ASP A 1 104 ? 0.847 14.284 -1.136 1.00 93.81 104 ASP A O 1
ATOM 857 N N . ASP A 1 105 ? 1.817 12.276 -1.351 1.00 92.25 105 ASP A N 1
ATOM 858 C CA . ASP A 1 105 ? 0.803 11.734 -2.262 1.00 92.25 105 ASP A CA 1
ATOM 859 C C . ASP A 1 105 ? -0.534 11.446 -1.562 1.00 92.25 105 ASP A C 1
ATOM 861 O O . ASP A 1 105 ? -1.598 11.588 -2.178 1.00 92.25 105 ASP A O 1
ATOM 865 N N . TYR A 1 106 ? -0.503 11.076 -0.276 1.00 93.19 106 TYR A N 1
ATOM 866 C CA . TYR A 1 106 ? -1.704 10.934 0.552 1.00 93.19 106 TYR A CA 1
ATOM 867 C C . TYR A 1 106 ? -2.393 12.287 0.767 1.00 93.19 106 TYR A C 1
ATOM 869 O O . TYR A 1 106 ? -3.591 12.411 0.513 1.00 93.19 106 TYR A O 1
ATOM 877 N N . GLU A 1 107 ? -1.640 13.319 1.160 1.00 92.69 107 GLU A N 1
ATOM 878 C CA . GLU A 1 107 ? -2.161 14.679 1.359 1.00 92.69 107 GLU A CA 1
ATOM 879 C C . GLU A 1 107 ? -2.697 15.277 0.051 1.00 92.69 107 GLU A C 1
ATOM 881 O O . GLU A 1 107 ? -3.755 15.910 0.036 1.00 92.69 107 GLU A O 1
ATOM 886 N N . ALA A 1 108 ? -2.037 14.989 -1.074 1.00 93.38 108 ALA A N 1
ATOM 887 C CA . ALA A 1 108 ? -2.503 15.362 -2.406 1.00 93.38 108 ALA A CA 1
ATOM 888 C C . ALA A 1 108 ? -3.682 14.509 -2.927 1.00 93.38 108 ALA A C 1
ATOM 890 O O . ALA A 1 108 ? -4.145 14.740 -4.046 1.00 93.38 108 ALA A O 1
ATOM 891 N N . LYS A 1 109 ? -4.168 13.522 -2.155 1.00 91.62 109 LYS A N 1
ATOM 892 C CA . LYS A 1 109 ? -5.237 12.568 -2.520 1.00 91.62 109 LYS A CA 1
ATOM 893 C C . LYS A 1 109 ? -4.980 11.791 -3.819 1.00 91.62 109 LYS A C 1
ATOM 895 O O . LYS A 1 109 ? -5.924 11.348 -4.476 1.00 91.62 109 LYS A O 1
ATOM 900 N N . LYS A 1 110 ? -3.708 11.598 -4.176 1.00 91.75 110 LYS A N 1
ATOM 901 C CA . LYS A 1 110 ? -3.285 10.909 -5.406 1.00 91.75 110 LYS A CA 1
ATOM 902 C C . LYS A 1 110 ? -3.254 9.389 -5.272 1.00 91.75 110 LYS A C 1
ATOM 904 O O . LYS A 1 110 ? -3.277 8.700 -6.284 1.00 91.75 110 LYS A O 1
ATOM 909 N N . LEU A 1 111 ? -3.212 8.869 -4.044 1.00 92.44 111 LEU A N 1
ATOM 910 C CA . LEU A 1 111 ? -3.141 7.428 -3.794 1.00 92.44 111 LEU A CA 1
ATOM 911 C C . LEU A 1 111 ? -4.410 6.700 -4.262 1.00 92.44 111 LEU A C 1
ATOM 913 O O . LEU A 1 111 ? -5.532 7.132 -3.974 1.00 92.44 111 LEU A O 1
ATOM 917 N N . ASP A 1 112 ? -4.231 5.576 -4.953 1.00 92.69 112 ASP A N 1
ATOM 918 C CA . ASP A 1 112 ? -5.308 4.662 -5.340 1.00 92.69 112 ASP A CA 1
ATOM 919 C C . ASP A 1 112 ? -5.811 3.830 -4.137 1.00 92.69 112 ASP A C 1
ATOM 921 O O . ASP A 1 112 ? -5.298 3.932 -3.017 1.00 92.69 112 ASP A O 1
ATOM 925 N N . GLY A 1 113 ? -6.864 3.028 -4.334 1.00 93.81 113 GLY A N 1
ATOM 926 C CA . GLY A 1 113 ? -7.444 2.231 -3.247 1.00 93.81 113 GLY A CA 1
ATOM 927 C C . GLY A 1 113 ? -6.466 1.214 -2.647 1.00 93.81 113 GLY A C 1
ATOM 928 O O . GLY A 1 113 ? -6.443 1.033 -1.427 1.00 93.81 113 GLY A O 1
ATOM 929 N N . TYR A 1 114 ? -5.607 0.606 -3.470 1.00 94.44 114 TYR A N 1
ATOM 930 C CA . TYR A 1 114 ? -4.599 -0.366 -3.035 1.00 94.44 114 TYR A CA 1
ATOM 931 C C . TYR A 1 114 ? -3.462 0.288 -2.237 1.00 94.44 114 TYR A C 1
ATOM 933 O O . TYR A 1 114 ? -3.018 -0.243 -1.215 1.00 94.44 114 TYR A O 1
ATOM 941 N N . MET A 1 115 ? -3.017 1.475 -2.642 1.00 95.56 115 MET A N 1
ATOM 942 C CA . MET A 1 115 ? -2.032 2.262 -1.908 1.00 95.56 115 MET A CA 1
ATOM 943 C C . MET A 1 115 ? -2.573 2.779 -0.590 1.00 95.56 115 MET A C 1
ATOM 945 O O . MET A 1 115 ? -1.855 2.739 0.405 1.00 95.56 115 MET A O 1
ATOM 949 N N . LEU A 1 116 ? -3.831 3.224 -0.551 1.00 95.69 116 LEU A N 1
ATOM 950 C CA . LEU A 1 116 ? -4.491 3.617 0.695 1.00 95.69 116 LEU A CA 1
ATOM 951 C C . LEU A 1 116 ? -4.566 2.444 1.678 1.00 95.69 116 LEU A C 1
ATOM 953 O O . LEU A 1 116 ? -4.296 2.621 2.867 1.00 95.69 116 LEU A O 1
ATOM 957 N N . PHE A 1 117 ? -4.843 1.234 1.180 1.00 96.31 117 PHE A N 1
ATOM 958 C CA . PHE A 1 117 ? -4.786 0.014 1.984 1.00 96.31 117 PHE A CA 1
ATOM 959 C C . PHE A 1 117 ? -3.391 -0.210 2.582 1.00 96.31 117 PHE A C 1
ATOM 961 O O . PHE A 1 117 ? -3.246 -0.435 3.789 1.00 96.31 117 PHE A O 1
ATOM 968 N N . LEU A 1 118 ? -2.349 -0.127 1.751 1.00 95.88 118 LEU A N 1
ATOM 969 C CA . LEU A 1 118 ? -0.974 -0.334 2.198 1.00 95.88 118 LEU A CA 1
ATOM 970 C C . LEU A 1 118 ? -0.531 0.747 3.194 1.00 95.88 118 LEU A C 1
ATOM 972 O O . LEU A 1 118 ? 0.056 0.429 4.228 1.00 95.88 118 LEU A O 1
ATOM 976 N N . TYR A 1 119 ? -0.862 2.007 2.920 1.00 96.00 119 TYR A N 1
ATOM 977 C CA . TYR A 1 119 ? -0.585 3.145 3.791 1.00 96.00 119 TYR A CA 1
ATOM 978 C C . TYR A 1 119 ? -1.275 2.996 5.154 1.00 96.00 119 TYR A C 1
ATOM 980 O O . TYR A 1 119 ? -0.622 3.092 6.195 1.00 96.00 119 TYR A O 1
ATOM 988 N N . GLY A 1 120 ? -2.567 2.654 5.168 1.00 95.44 120 GLY A N 1
ATOM 989 C CA . GLY A 1 120 ? -3.309 2.372 6.396 1.00 95.44 120 GLY A CA 1
ATOM 990 C C . GLY A 1 120 ? -2.731 1.186 7.175 1.00 95.44 120 GLY A C 1
ATOM 991 O O . GLY A 1 120 ? -2.591 1.249 8.397 1.00 95.44 120 GLY A O 1
ATOM 992 N N . THR A 1 121 ? -2.291 0.137 6.477 1.00 94.25 121 THR A N 1
ATOM 993 C CA . THR A 1 121 ? -1.615 -1.017 7.092 1.00 94.25 121 THR A CA 1
ATOM 994 C C . THR A 1 121 ? -0.291 -0.614 7.749 1.00 94.25 121 THR A C 1
ATOM 996 O O . THR A 1 121 ? 0.004 -1.046 8.866 1.00 94.25 121 THR A O 1
ATOM 999 N N . LEU A 1 122 ? 0.506 0.240 7.100 1.00 94.31 122 LEU A N 1
ATOM 1000 C CA . LEU A 1 122 ? 1.747 0.782 7.660 1.00 94.31 122 LEU A CA 1
ATOM 1001 C C . LEU A 1 122 ? 1.477 1.634 8.911 1.00 94.31 122 LEU A C 1
ATOM 1003 O O . LEU A 1 122 ? 2.125 1.431 9.938 1.00 94.31 122 LEU A O 1
ATOM 1007 N N . LEU A 1 123 ? 0.485 2.529 8.864 1.00 94.19 123 LEU A N 1
ATOM 1008 C CA . LEU A 1 123 ? 0.070 3.340 10.014 1.00 94.19 123 LEU A CA 1
ATOM 1009 C C . LEU A 1 123 ? -0.397 2.477 11.193 1.00 94.19 123 LEU A C 1
ATOM 1011 O O . LEU A 1 123 ? -0.030 2.744 12.340 1.00 94.19 123 LEU A O 1
ATOM 1015 N N . ALA A 1 124 ? -1.152 1.410 10.917 1.00 92.31 124 ALA A N 1
ATOM 1016 C CA . ALA A 1 124 ? -1.600 0.463 11.932 1.00 92.31 124 ALA A CA 1
ATOM 1017 C C . ALA A 1 124 ? -0.416 -0.235 12.618 1.00 92.31 124 ALA A C 1
ATOM 1019 O O . ALA A 1 124 ? -0.400 -0.355 13.844 1.00 92.31 124 ALA A O 1
ATOM 1020 N N . LYS A 1 125 ? 0.610 -0.643 11.854 1.00 89.44 125 LYS A N 1
ATOM 1021 C CA . LYS A 1 125 ? 1.844 -1.238 12.402 1.00 89.44 125 LYS A CA 1
ATOM 1022 C C . LYS A 1 125 ? 2.654 -0.264 13.257 1.00 89.44 125 LYS A C 1
ATOM 1024 O O . LYS A 1 125 ? 3.333 -0.707 14.177 1.00 89.44 125 LYS A O 1
ATOM 1029 N N . MET A 1 126 ? 2.552 1.034 12.985 1.00 89.19 126 MET A N 1
ATOM 1030 C CA . MET A 1 126 ? 3.183 2.099 13.771 1.00 89.19 126 MET A CA 1
ATOM 1031 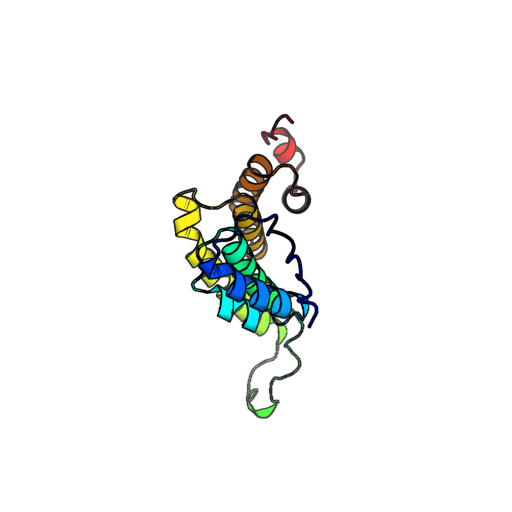C C . MET A 1 126 ? 2.372 2.518 15.008 1.00 89.19 126 MET A C 1
ATOM 1033 O O . MET A 1 126 ? 2.848 3.316 15.809 1.00 89.19 126 MET A O 1
ATOM 1037 N N . GLY A 1 127 ? 1.158 1.986 15.187 1.00 87.94 127 GLY A N 1
ATOM 1038 C CA . GLY A 1 127 ? 0.285 2.300 16.322 1.00 87.94 127 GLY A CA 1
ATOM 1039 C C . GLY A 1 127 ? -0.623 3.518 16.118 1.00 87.94 127 GLY A C 1
ATOM 1040 O O . GLY A 1 127 ? -1.420 3.834 17.002 1.00 87.94 127 GLY A O 1
ATOM 1041 N N . HIS A 1 128 ? -0.588 4.172 14.954 1.00 91.25 128 HIS A N 1
ATOM 1042 C CA . HIS A 1 128 ? -1.443 5.319 14.626 1.00 91.25 128 HIS A CA 1
ATOM 1043 C C . HIS A 1 128 ? -2.850 4.873 14.187 1.00 91.25 128 HIS A C 1
ATOM 1045 O O . HIS A 1 128 ? -3.264 5.099 13.051 1.00 91.25 128 HIS A O 1
ATOM 1051 N N . LYS A 1 129 ? -3.598 4.228 15.094 1.00 89.88 129 LYS A N 1
ATOM 1052 C CA . LYS A 1 129 ? -4.880 3.563 14.789 1.00 89.88 129 LYS A CA 1
ATOM 1053 C C . LYS A 1 129 ? -5.934 4.483 14.167 1.00 89.88 129 LYS A C 1
ATOM 1055 O O . LYS A 1 129 ? -6.583 4.068 13.216 1.00 89.88 129 LYS A O 1
ATOM 1060 N N . SER A 1 130 ? -6.087 5.715 14.658 1.00 90.44 130 SER A N 1
ATOM 1061 C CA . SER A 1 130 ? -7.113 6.641 14.149 1.00 90.44 130 SER A CA 1
ATOM 1062 C C . SER A 1 130 ? -6.881 7.012 12.681 1.00 90.44 130 SER A C 1
ATOM 1064 O O . SER A 1 130 ? -7.794 6.907 11.870 1.00 90.44 130 SER A O 1
ATOM 1066 N N . HIS A 1 131 ? -5.641 7.360 12.324 1.00 91.75 131 HIS A N 1
ATOM 1067 C CA . HIS A 1 131 ? -5.264 7.683 10.943 1.00 91.75 131 HIS A CA 1
ATOM 1068 C C . HIS A 1 131 ? -5.281 6.437 10.049 1.00 91.75 131 HIS A C 1
ATOM 1070 O O . HIS A 1 131 ? -5.673 6.506 8.888 1.00 91.75 131 HIS A O 1
ATOM 1076 N N . ALA A 1 132 ? -4.888 5.280 10.595 1.00 93.88 132 ALA A N 1
ATOM 1077 C CA . ALA A 1 132 ? -4.985 4.011 9.886 1.00 93.88 132 ALA A CA 1
ATOM 1078 C C . ALA A 1 132 ? -6.439 3.687 9.521 1.00 93.88 132 ALA A C 1
ATOM 1080 O O . ALA A 1 132 ? -6.708 3.309 8.386 1.00 93.88 132 ALA A O 1
ATOM 1081 N N . LEU A 1 133 ? -7.375 3.872 10.457 1.00 92.31 133 LEU A N 1
ATOM 1082 C CA . LEU A 1 133 ? -8.801 3.650 10.226 1.00 92.31 133 LEU A CA 1
ATOM 1083 C C . LEU A 1 133 ? -9.315 4.549 9.101 1.00 92.31 133 LEU A C 1
ATOM 1085 O O . LEU A 1 133 ? -9.967 4.047 8.192 1.00 92.31 133 LEU A O 1
ATOM 1089 N N . GLU A 1 134 ? -8.977 5.839 9.119 1.00 92.12 134 GLU A N 1
ATOM 1090 C CA . GLU A 1 134 ? -9.372 6.776 8.064 1.00 92.12 134 GLU A CA 1
ATOM 1091 C C . GLU A 1 134 ? -8.844 6.351 6.683 1.00 92.12 134 GLU A C 1
ATOM 1093 O O . GLU A 1 134 ? -9.616 6.261 5.728 1.00 92.12 134 GLU A O 1
ATOM 1098 N N . ALA A 1 135 ? -7.555 6.017 6.576 1.00 94.25 135 ALA A N 1
ATOM 1099 C CA . ALA A 1 135 ? -6.950 5.592 5.313 1.00 94.25 135 ALA A CA 1
ATOM 1100 C C . ALA A 1 135 ? -7.547 4.273 4.784 1.00 94.25 135 ALA A C 1
ATOM 1102 O O . ALA A 1 135 ? -7.846 4.157 3.594 1.00 94.25 135 ALA A O 1
ATOM 1103 N N . ILE A 1 136 ? -7.771 3.287 5.662 1.00 93.94 136 ILE A N 1
ATOM 1104 C CA . ILE A 1 136 ? -8.418 2.018 5.293 1.00 93.94 136 ILE A CA 1
ATOM 1105 C C . ILE A 1 136 ? -9.873 2.248 4.880 1.00 93.94 136 ILE A C 1
ATOM 1107 O O . ILE A 1 136 ? -10.334 1.647 3.914 1.00 93.94 136 ILE A O 1
ATOM 1111 N N . LEU A 1 137 ? -10.592 3.145 5.555 1.00 92.69 137 LEU A N 1
ATOM 1112 C CA . LEU A 1 137 ? -11.958 3.487 5.178 1.00 92.69 137 LEU A CA 1
ATOM 1113 C C . LEU A 1 137 ? -12.001 4.107 3.778 1.00 92.69 137 LEU A C 1
ATOM 1115 O O . LEU A 1 137 ? -12.831 3.712 2.963 1.00 92.69 137 LEU A O 1
ATOM 1119 N N . GLN A 1 138 ? -11.089 5.031 3.469 1.00 92.88 138 GLN A N 1
ATOM 1120 C CA . GLN A 1 138 ? -10.967 5.593 2.122 1.00 92.88 138 GLN A CA 1
ATOM 1121 C C . GLN A 1 138 ? -10.633 4.513 1.082 1.00 92.88 138 GLN A C 1
ATOM 1123 O O . GLN A 1 138 ? -11.176 4.545 -0.019 1.00 92.88 138 GLN A O 1
ATOM 1128 N N . SER A 1 139 ? -9.787 3.535 1.429 1.00 95.00 139 SER A N 1
ATOM 1129 C CA . SER A 1 139 ? -9.497 2.380 0.568 1.00 95.00 139 SER A CA 1
ATOM 1130 C C . SER A 1 139 ? -10.757 1.571 0.257 1.00 95.00 139 SER A C 1
ATOM 1132 O O . SER A 1 139 ? -11.024 1.313 -0.911 1.00 95.00 139 SER A O 1
ATOM 1134 N N . VAL A 1 140 ? -11.566 1.247 1.272 1.00 93.62 140 VAL A N 1
ATOM 1135 C CA . VAL A 1 140 ? -12.832 0.512 1.108 1.00 93.62 140 VAL A CA 1
ATOM 1136 C C . VAL A 1 140 ? -13.816 1.262 0.205 1.00 93.62 140 VAL A C 1
ATOM 1138 O O . VA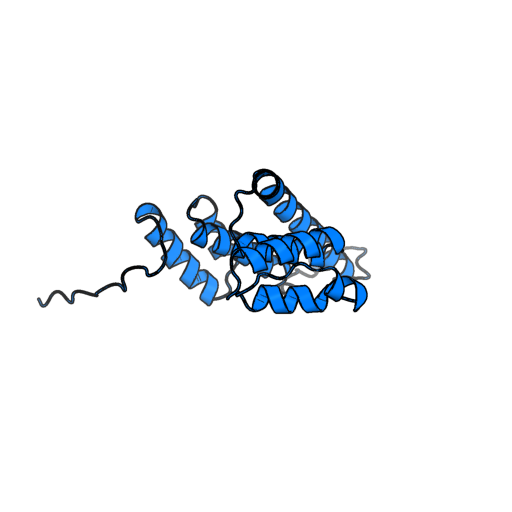L A 1 140 ? -14.474 0.643 -0.621 1.00 93.62 140 VAL A O 1
ATOM 1141 N N . HIS A 1 141 ? -13.899 2.589 0.327 1.00 92.25 141 HIS A N 1
ATOM 1142 C CA . HIS A 1 141 ? -14.771 3.394 -0.535 1.00 92.25 141 HIS A CA 1
ATOM 1143 C C . HIS A 1 141 ? -14.299 3.443 -1.990 1.00 92.25 141 HIS A C 1
ATOM 1145 O O . HIS A 1 141 ? -15.130 3.534 -2.889 1.00 92.25 141 HIS A O 1
ATOM 1151 N N . LYS A 1 142 ? -12.982 3.434 -2.232 1.00 92.19 142 LYS A N 1
ATOM 1152 C CA . LYS A 1 142 ? -12.436 3.427 -3.596 1.00 92.19 142 LYS A CA 1
ATOM 1153 C C . LYS A 1 142 ? -12.519 2.045 -4.239 1.00 92.19 142 LYS A C 1
ATOM 1155 O O . LYS A 1 142 ? -12.853 1.955 -5.410 1.00 92.19 142 LYS A O 1
ATOM 1160 N N . GLU A 1 143 ? -12.201 1.001 -3.479 1.00 92.00 143 GLU A N 1
ATOM 1161 C CA . GLU A 1 143 ? -12.095 -0.380 -3.955 1.00 92.00 143 GLU A CA 1
ATOM 1162 C C . GLU A 1 143 ? -12.878 -1.323 -3.027 1.00 92.00 143 GLU A C 1
ATOM 1164 O O . GLU A 1 143 ? -12.288 -2.028 -2.199 1.00 92.00 143 GLU A O 1
ATOM 1169 N N . PR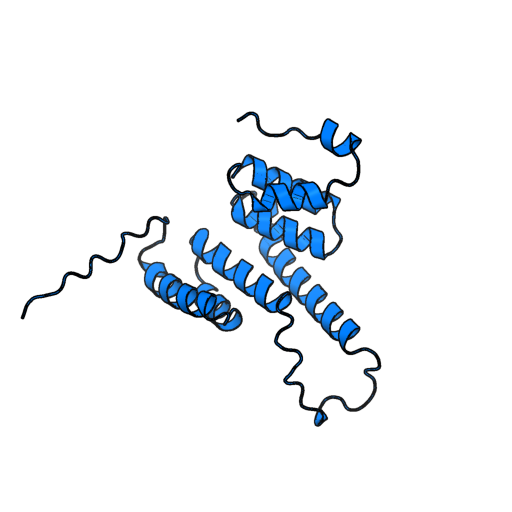O A 1 144 ? -14.217 -1.371 -3.141 1.00 90.81 144 PRO A N 1
ATOM 1170 C CA . PRO A 1 144 ? -15.057 -2.156 -2.234 1.00 90.81 144 PRO A CA 1
ATOM 1171 C C . PRO A 1 144 ? -14.823 -3.665 -2.343 1.00 90.81 144 PRO A C 1
ATOM 1173 O O . PRO A 1 144 ? -15.056 -4.398 -1.383 1.00 90.81 144 PRO A O 1
ATOM 1176 N N . LEU A 1 145 ? -14.314 -4.135 -3.486 1.00 91.12 145 LEU A N 1
ATOM 1177 C CA . LEU A 1 145 ? -13.982 -5.541 -3.721 1.00 91.12 145 LEU A CA 1
ATOM 1178 C C . LEU A 1 145 ? -12.653 -5.963 -3.068 1.00 91.12 145 LEU A C 1
ATOM 1180 O O . LEU A 1 145 ? -12.335 -7.154 -3.023 1.00 91.12 145 LEU A O 1
ATOM 1184 N N . LEU A 1 146 ? -11.870 -5.021 -2.527 1.00 92.25 146 LEU A N 1
ATOM 1185 C CA . LEU A 1 146 ? -10.618 -5.322 -1.841 1.00 92.25 146 LEU A CA 1
ATOM 1186 C C . LEU A 1 146 ? -10.885 -5.875 -0.431 1.00 92.25 146 LEU A C 1
ATOM 1188 O O . LEU A 1 146 ? -10.878 -5.153 0.567 1.00 92.25 146 LEU A O 1
ATOM 1192 N N . TRP A 1 147 ? -11.070 -7.196 -0.333 1.00 92.75 147 TRP A N 1
ATOM 1193 C CA . TRP A 1 147 ? -11.384 -7.877 0.933 1.00 92.75 147 TRP A CA 1
ATOM 1194 C C . TRP A 1 147 ? -10.359 -7.628 2.052 1.00 92.75 147 TRP A C 1
ATOM 1196 O O . TRP A 1 147 ? -10.714 -7.526 3.227 1.00 92.75 147 TRP A O 1
ATOM 1206 N N . CYS A 1 148 ? -9.081 -7.469 1.703 1.00 92.12 148 CYS A N 1
ATOM 1207 C CA . CYS A 1 148 ? -8.022 -7.186 2.671 1.00 92.12 148 CYS A CA 1
ATOM 1208 C C . CYS A 1 148 ? -8.269 -5.886 3.456 1.00 92.12 148 CYS A C 1
ATOM 1210 O O . CYS A 1 148 ? -7.973 -5.837 4.651 1.00 92.12 148 CYS A O 1
ATOM 1212 N N . SER A 1 149 ? -8.844 -4.861 2.820 1.00 93.06 149 SER A N 1
ATOM 1213 C CA . SER A 1 149 ? -9.178 -3.594 3.480 1.00 93.06 149 SER A CA 1
ATOM 1214 C C . SER A 1 149 ? -10.287 -3.775 4.508 1.00 93.06 149 SER A C 1
ATOM 1216 O O . SER A 1 149 ? -10.168 -3.273 5.623 1.00 93.06 149 SER A O 1
ATOM 1218 N N . TRP A 1 150 ? -11.313 -4.568 4.187 1.00 91.56 150 TRP A N 1
ATOM 1219 C CA . TRP A 1 150 ? -12.371 -4.928 5.132 1.00 91.56 150 TRP A CA 1
ATOM 1220 C C . TRP A 1 150 ? -11.831 -5.706 6.330 1.00 91.56 150 TRP A C 1
ATOM 1222 O O . TRP A 1 150 ? -12.129 -5.365 7.474 1.00 91.56 150 TRP A O 1
ATOM 1232 N N . LEU A 1 151 ? -10.978 -6.707 6.093 1.00 92.06 151 LEU A N 1
ATOM 1233 C CA . LEU A 1 151 ? -10.351 -7.464 7.175 1.00 92.06 151 LEU A CA 1
ATOM 1234 C C . LEU A 1 151 ? -9.525 -6.544 8.085 1.00 92.06 151 LEU A C 1
ATOM 1236 O O . LEU A 1 151 ? -9.644 -6.604 9.309 1.00 92.06 151 LEU A O 1
ATOM 1240 N N . GLN A 1 152 ? -8.723 -5.655 7.494 1.00 91.38 152 GLN A N 1
ATOM 1241 C CA . GLN A 1 152 ? -7.912 -4.705 8.248 1.00 91.38 152 GLN A CA 1
ATOM 1242 C C . GLN A 1 152 ? -8.783 -3.713 9.034 1.00 91.38 152 GLN A C 1
ATOM 1244 O O . GLN A 1 152 ? -8.466 -3.433 10.192 1.00 91.38 152 GLN A O 1
ATOM 1249 N N . LEU A 1 153 ? -9.897 -3.243 8.465 1.00 90.56 153 LEU A N 1
ATOM 1250 C CA . LEU A 1 153 ? -10.868 -2.384 9.145 1.00 90.56 153 LEU A CA 1
ATOM 1251 C C . LEU A 1 153 ? -11.423 -3.069 10.399 1.00 90.56 153 LEU A C 1
ATOM 1253 O O . LEU A 1 153 ? -11.380 -2.490 11.481 1.00 90.56 153 LEU A O 1
ATOM 1257 N N . MET A 1 154 ? -11.847 -4.329 10.284 1.00 87.69 154 MET A N 1
ATOM 1258 C CA . MET A 1 154 ? -12.389 -5.091 11.414 1.00 87.69 154 MET A CA 1
ATOM 1259 C C . MET A 1 154 ? -11.368 -5.290 12.538 1.00 87.69 154 MET A C 1
ATOM 1261 O O . MET A 1 154 ? -11.737 -5.260 13.705 1.00 87.69 154 MET A O 1
ATOM 1265 N N . THR A 1 155 ? -10.075 -5.430 12.223 1.00 88.25 155 THR A N 1
ATOM 1266 C CA . THR A 1 155 ? -9.034 -5.511 13.270 1.00 88.25 155 THR A CA 1
ATOM 1267 C C . THR A 1 155 ? -8.769 -4.183 13.984 1.00 88.25 155 THR A C 1
ATOM 1269 O O . THR A 1 155 ? -8.236 -4.177 15.094 1.00 88.25 155 THR A O 1
ATOM 1272 N N . LEU A 1 156 ? -9.099 -3.054 13.348 1.00 86.25 156 LEU A N 1
ATOM 1273 C CA . LEU A 1 156 ? -8.933 -1.716 13.919 1.00 86.25 156 LEU A CA 1
ATOM 1274 C C . LEU A 1 156 ? -10.164 -1.273 14.720 1.00 86.25 156 LEU A C 1
ATOM 1276 O O . LEU A 1 156 ? -10.027 -0.454 15.630 1.00 86.25 156 LEU A O 1
ATOM 1280 N N . LEU A 1 157 ? -11.341 -1.818 14.406 1.00 84.25 157 LEU A N 1
ATOM 1281 C CA . LEU A 1 157 ? -12.586 -1.559 15.120 1.00 84.25 157 LEU A CA 1
ATOM 1282 C C . LEU A 1 157 ? -12.631 -2.348 16.427 1.00 84.25 157 LEU A C 1
ATOM 1284 O O . LEU A 1 157 ? -12.944 -3.533 16.453 1.00 84.25 157 LEU A O 1
ATOM 1288 N N . VAL A 1 158 ? -12.317 -1.662 17.523 1.00 76.38 158 VAL A N 1
ATOM 1289 C CA . VAL A 1 158 ? -12.392 -2.236 18.874 1.00 76.38 158 VAL A CA 1
ATOM 1290 C C . VAL A 1 158 ? -13.817 -2.137 19.432 1.00 76.38 158 VAL A C 1
ATOM 1292 O O . VAL A 1 158 ? -14.286 -3.080 20.064 1.00 76.38 158 VAL A O 1
ATOM 1295 N N . ASP A 1 159 ? -14.530 -1.041 19.138 1.00 75.50 159 ASP A N 1
ATOM 1296 C CA . ASP A 1 159 ? -15.832 -0.741 19.739 1.00 75.50 159 ASP A CA 1
ATOM 1297 C C . ASP A 1 159 ? -16.987 -0.745 18.731 1.00 75.50 159 ASP A C 1
ATOM 1299 O O . ASP A 1 159 ? -16.916 -0.169 17.641 1.00 75.50 159 ASP A O 1
ATOM 1303 N N . LYS A 1 160 ? -18.129 -1.304 19.152 1.00 70.81 160 LYS A N 1
ATOM 1304 C CA . LYS A 1 160 ? -19.381 -1.314 18.373 1.00 70.81 160 LYS A CA 1
ATOM 1305 C C . LYS A 1 160 ? -19.890 0.098 18.051 1.00 70.81 160 LYS A C 1
ATOM 1307 O O . LYS A 1 160 ? -20.511 0.302 17.013 1.00 70.81 160 LYS A O 1
ATOM 1312 N N . SER A 1 161 ? -19.614 1.078 18.911 1.00 69.06 161 SER A N 1
ATOM 1313 C CA . SER A 1 161 ? -19.952 2.490 18.679 1.00 69.06 161 SER A CA 1
ATOM 1314 C C . SER A 1 161 ? -19.205 3.080 17.480 1.00 69.06 161 SER A C 1
ATOM 1316 O O . SER A 1 161 ? -19.782 3.867 16.735 1.00 69.06 161 SER A O 1
ATOM 1318 N N . MET A 1 162 ? -17.953 2.673 17.244 1.00 74.94 162 MET A N 1
ATOM 1319 C CA . MET A 1 162 ? -17.188 3.108 16.072 1.00 74.94 162 MET A CA 1
ATOM 1320 C C . MET A 1 162 ? -17.808 2.568 14.784 1.00 74.94 162 MET A C 1
ATOM 1322 O O . MET A 1 162 ? -17.908 3.303 13.808 1.00 74.94 162 MET A O 1
ATOM 1326 N N . LEU A 1 163 ? -18.281 1.318 14.807 1.00 75.06 163 LEU A N 1
ATOM 1327 C CA . LEU A 1 163 ? -18.974 0.697 13.678 1.00 75.06 163 LEU A CA 1
ATOM 1328 C C . LEU A 1 163 ? -20.287 1.414 13.343 1.00 75.06 163 LEU A C 1
ATOM 1330 O O . LEU A 1 163 ? -20.571 1.645 12.176 1.00 75.06 163 LEU A O 1
ATOM 1334 N N . LEU A 1 164 ? -21.064 1.816 14.352 1.00 71.31 164 LEU A N 1
ATOM 1335 C CA . LEU A 1 164 ? -22.336 2.521 14.141 1.00 71.31 164 LEU A CA 1
ATOM 1336 C C . LEU A 1 164 ? -22.163 3.936 13.567 1.00 71.31 164 LEU A C 1
ATOM 1338 O O . LEU A 1 164 ? -23.070 4.444 12.917 1.00 71.31 164 LEU A O 1
ATOM 1342 N N . ASN A 1 165 ? -21.007 4.564 13.792 1.00 75.81 165 ASN A N 1
ATOM 1343 C CA . ASN A 1 165 ? -20.693 5.899 13.276 1.00 75.81 165 ASN A CA 1
ATOM 1344 C C . ASN A 1 165 ? -19.990 5.875 11.909 1.00 75.81 165 ASN A C 1
ATOM 1346 O O . ASN A 1 165 ? -19.755 6.930 11.314 1.00 75.81 165 ASN A O 1
ATOM 1350 N N . LEU A 1 166 ? -19.625 4.692 11.413 1.00 77.31 166 LEU A N 1
ATOM 1351 C CA . LEU A 1 166 ? -18.959 4.535 10.129 1.00 77.31 166 LEU A CA 1
ATOM 1352 C C . LEU A 1 166 ? -19.965 4.662 8.987 1.00 77.31 166 LEU A C 1
ATOM 1354 O O . LEU A 1 166 ? -20.924 3.902 8.886 1.00 77.31 166 LEU A O 1
ATOM 1358 N N . LYS A 1 167 ? -19.695 5.601 8.080 1.00 75.25 167 LYS A N 1
ATOM 1359 C CA . LYS A 1 167 ? -20.349 5.640 6.772 1.00 75.25 167 LYS A CA 1
ATOM 1360 C C . LYS A 1 167 ? -19.667 4.592 5.908 1.00 75.25 167 LYS A C 1
ATOM 1362 O O . LYS A 1 167 ? -18.540 4.806 5.477 1.00 75.25 167 LYS A O 1
ATOM 1367 N N . LEU A 1 168 ? -20.300 3.436 5.763 1.00 76.25 168 LEU A N 1
ATOM 1368 C CA . LEU A 1 168 ? -19.875 2.416 4.813 1.00 76.25 168 LEU A CA 1
ATOM 1369 C C . LEU A 1 168 ? -20.490 2.736 3.447 1.00 76.25 168 LEU A C 1
ATOM 1371 O O . LEU A 1 168 ? -21.570 3.330 3.404 1.00 76.25 168 LEU A O 1
ATOM 1375 N N . PRO A 1 169 ? -19.820 2.383 2.343 1.00 72.81 169 PRO A N 1
ATOM 1376 C CA . PRO A 1 169 ? -20.392 2.613 1.032 1.00 72.81 169 PRO A CA 1
ATOM 1377 C C . PRO A 1 169 ? -21.646 1.749 0.829 1.00 72.81 169 PRO A C 1
ATOM 1379 O O . PRO A 1 169 ? -21.661 0.569 1.182 1.00 72.81 169 PRO A O 1
ATOM 1382 N N . GLU A 1 170 ? -22.698 2.351 0.272 1.00 63.91 170 GLU A N 1
ATOM 1383 C CA . GLU A 1 170 ? -23.891 1.636 -0.184 1.00 63.91 170 GLU A CA 1
ATOM 1384 C C . GLU A 1 170 ? -23.570 0.999 -1.542 1.00 63.91 170 GLU A C 1
ATOM 1386 O O . GLU A 1 170 ? -23.344 1.702 -2.531 1.00 63.91 170 GLU A O 1
ATOM 1391 N N . HIS A 1 171 ? -23.483 -0.328 -1.575 1.00 59.16 171 HIS A N 1
ATOM 1392 C CA . HIS A 1 171 ? -23.211 -1.118 -2.773 1.00 59.16 171 HIS A CA 1
ATOM 1393 C C . HIS A 1 171 ? -24.207 -2.264 -2.885 1.00 59.16 171 HIS A C 1
ATOM 1395 O O . HIS A 1 171 ? -24.508 -2.877 -1.834 1.00 59.16 171 HIS A O 1
#

pLDDT: mean 82.17, std 16.78, range [42.22, 96.31]